Protein AF-A0A1G3B2A8-F1 (afdb_monomer_lite)

Sequence (71 aa):
MTTVTATTNVYQLIKQHPQTIDVLVSKGFTQLKSPILRNTLTRAINIGQATKINPTNIEQLLKDLNDSITA

pLDDT: mean 87.2, std 6.31, range [56.41, 92.75]

Radius of gyration: 10.67 Å; chains: 1; bounding box: 25×22×27 Å

Foldseek 3Di:
DDAADQQAQQLVLCVVQVVLLVLCVVQVVVLCVDVVSVVPVRRVHGLNVVCVVPVGDSVVSSVVSRVSVVD

Secondary structure (DSSP, 8-state):
-----TTSBHHHHHHH-TTHHHHHHHTT-GGGGSHHHHHHHHHH-BHHHHHHHTT--HHHHHHHHHHHHH-

Structure (mmCIF, N/CA/C/O backbone):
data_AF-A0A1G3B2A8-F1
#
_entry.id   AF-A0A1G3B2A8-F1
#
loop_
_atom_site.group_PDB
_atom_site.id
_atom_site.type_symbol
_atom_site.label_atom_id
_atom_site.label_alt_id
_atom_site.label_comp_id
_atom_site.label_asym_id
_atom_site.label_entity_id
_atom_site.label_seq_id
_atom_site.pdbx_PDB_ins_code
_atom_site.Cartn_x
_atom_site.Cartn_y
_atom_site.Cartn_z
_atom_site.occupancy
_atom_site.B_iso_or_equiv
_atom_site.auth_seq_id
_atom_site.auth_comp_id
_atom_site.auth_asym_id
_atom_site.auth_atom_id
_atom_site.pdbx_PDB_model_num
ATOM 1 N N . MET A 1 1 ? -6.459 9.173 13.546 1.00 56.41 1 MET A N 1
ATOM 2 C CA . MET A 1 1 ? -7.021 8.643 12.289 1.00 56.41 1 MET A CA 1
ATOM 3 C C . MET A 1 1 ? -5.887 8.534 11.291 1.00 56.41 1 MET A C 1
ATOM 5 O O . MET A 1 1 ? -5.249 9.543 11.020 1.00 56.41 1 MET A O 1
ATOM 9 N N . THR A 1 2 ? -5.569 7.325 10.834 1.00 72.75 2 THR A N 1
ATOM 10 C CA . THR A 1 2 ? -4.585 7.126 9.763 1.00 72.75 2 THR A CA 1
ATOM 11 C C . THR A 1 2 ? -5.327 7.315 8.449 1.00 72.75 2 THR A C 1
ATOM 13 O O . THR A 1 2 ? -6.255 6.567 8.178 1.00 72.75 2 THR A O 1
ATOM 16 N N . THR A 1 3 ? -4.974 8.331 7.666 1.00 85.69 3 THR A N 1
ATOM 17 C CA . THR A 1 3 ? -5.581 8.567 6.348 1.00 85.69 3 THR A CA 1
ATOM 18 C C . THR A 1 3 ? -4.567 8.220 5.272 1.00 85.69 3 THR A C 1
ATOM 20 O O . THR A 1 3 ? -3.462 8.768 5.254 1.00 85.69 3 THR A O 1
ATOM 23 N N . VAL A 1 4 ? -4.931 7.310 4.370 1.00 90.00 4 VAL A N 1
ATOM 24 C CA . VAL A 1 4 ? -4.113 6.976 3.201 1.00 90.00 4 VAL A CA 1
ATOM 25 C C . VAL A 1 4 ? -4.308 8.047 2.142 1.00 90.00 4 VAL A C 1
ATOM 27 O O . VAL A 1 4 ? -5.435 8.359 1.760 1.00 90.00 4 VAL A O 1
ATOM 30 N N . THR A 1 5 ? -3.207 8.590 1.637 1.00 92.31 5 THR A N 1
ATOM 31 C CA . THR A 1 5 ? -3.183 9.588 0.568 1.00 92.31 5 THR A CA 1
ATOM 32 C C . THR A 1 5 ? -2.235 9.149 -0.546 1.00 92.31 5 THR A C 1
ATOM 34 O O . THR A 1 5 ? -1.488 8.176 -0.424 1.00 92.31 5 THR A O 1
ATOM 37 N N . ALA A 1 6 ? -2.236 9.875 -1.666 1.00 91.19 6 ALA A N 1
ATOM 38 C CA . ALA A 1 6 ? -1.359 9.578 -2.798 1.00 91.19 6 ALA A CA 1
ATOM 39 C C . ALA A 1 6 ? 0.139 9.608 -2.433 1.00 91.19 6 ALA A C 1
ATOM 41 O O . ALA A 1 6 ? 0.937 8.913 -3.060 1.00 91.19 6 ALA A O 1
ATOM 42 N N . THR A 1 7 ? 0.527 10.392 -1.425 1.00 91.81 7 THR A N 1
ATOM 43 C CA . THR A 1 7 ? 1.916 10.514 -0.960 1.00 91.81 7 THR A CA 1
ATOM 44 C C . THR A 1 7 ? 2.290 9.456 0.075 1.00 91.81 7 THR A C 1
ATOM 46 O O . THR A 1 7 ? 3.471 9.316 0.397 1.00 91.81 7 THR A O 1
ATOM 49 N N . THR A 1 8 ? 1.324 8.671 0.563 1.00 92.06 8 THR A N 1
ATOM 50 C CA . THR A 1 8 ? 1.578 7.576 1.496 1.00 92.06 8 THR A CA 1
ATOM 51 C C . THR A 1 8 ? 2.489 6.534 0.852 1.00 92.06 8 THR A C 1
ATOM 53 O O . THR A 1 8 ? 2.234 6.041 -0.249 1.00 92.06 8 THR A O 1
ATOM 56 N N . ASN A 1 9 ? 3.567 6.189 1.556 1.00 92.44 9 ASN A N 1
ATOM 57 C CA . ASN A 1 9 ? 4.495 5.153 1.128 1.00 92.44 9 ASN A CA 1
ATOM 58 C C . ASN A 1 9 ? 3.819 3.774 1.185 1.00 92.44 9 ASN A C 1
ATOM 60 O O . ASN A 1 9 ? 3.256 3.393 2.215 1.00 92.44 9 ASN A O 1
ATOM 64 N N . VAL A 1 10 ? 3.903 3.017 0.088 1.00 90.94 10 VAL A N 1
ATOM 65 C CA . VAL A 1 10 ? 3.187 1.739 -0.039 1.00 90.94 10 VAL A CA 1
ATOM 66 C C . VAL A 1 10 ? 3.737 0.696 0.934 1.00 90.94 10 VAL A C 1
ATOM 68 O O . VAL A 1 10 ? 2.969 -0.053 1.535 1.00 90.94 10 VAL A O 1
ATOM 71 N N . TYR A 1 11 ? 5.056 0.669 1.149 1.00 91.00 11 TYR A N 1
ATOM 72 C CA . TYR A 1 11 ? 5.680 -0.267 2.082 1.00 91.00 11 TYR A CA 1
ATOM 73 C C . TYR A 1 11 ? 5.233 -0.025 3.524 1.00 91.00 11 TYR A C 1
ATOM 75 O O . TYR A 1 11 ? 4.899 -0.975 4.229 1.00 91.00 11 TYR A O 1
ATOM 83 N N . GLN A 1 12 ? 5.201 1.237 3.962 1.00 90.56 12 GLN A N 1
ATOM 84 C CA . GLN A 1 12 ? 4.746 1.589 5.310 1.00 90.56 12 GLN A CA 1
ATOM 85 C C . GLN A 1 12 ? 3.271 1.242 5.511 1.00 90.56 12 GLN A C 1
ATOM 87 O O . GLN A 1 12 ? 2.937 0.643 6.530 1.00 90.56 12 GLN A O 1
ATOM 92 N N . LEU A 1 13 ? 2.418 1.537 4.524 1.00 89.94 13 LEU A N 1
ATOM 93 C CA . LEU A 1 13 ? 0.995 1.207 4.579 1.00 89.94 13 LEU A CA 1
ATOM 94 C C . LEU A 1 13 ? 0.774 -0.295 4.762 1.00 89.94 13 LEU A C 1
ATOM 96 O O . LEU A 1 13 ? 0.092 -0.705 5.691 1.00 89.94 13 LEU A O 1
ATOM 100 N N . ILE A 1 14 ? 1.406 -1.114 3.921 1.00 89.06 14 ILE A N 1
ATOM 101 C CA . ILE A 1 14 ? 1.292 -2.573 3.993 1.00 89.06 14 ILE A CA 1
ATOM 102 C C . ILE A 1 14 ? 1.876 -3.117 5.303 1.00 89.06 14 ILE A C 1
ATOM 104 O O . ILE A 1 14 ? 1.368 -4.085 5.862 1.00 89.06 14 ILE A O 1
ATOM 108 N N . LYS A 1 15 ? 2.963 -2.517 5.798 1.00 88.44 15 LYS A N 1
ATOM 109 C CA . LYS A 1 15 ? 3.596 -2.924 7.055 1.00 88.44 15 LYS A CA 1
ATOM 110 C C . LYS A 1 15 ? 2.709 -2.625 8.267 1.00 88.44 15 LYS A C 1
ATOM 112 O O . LYS A 1 15 ? 2.695 -3.420 9.199 1.00 88.44 15 LYS A O 1
ATOM 117 N N . GLN A 1 16 ? 2.010 -1.491 8.263 1.00 89.31 16 GLN A N 1
ATOM 118 C CA . GLN A 1 16 ? 1.066 -1.109 9.318 1.00 89.31 16 GLN A CA 1
ATOM 119 C C . GLN A 1 16 ? -0.257 -1.873 9.204 1.00 89.31 16 GLN A C 1
ATOM 121 O O . GLN A 1 16 ? -0.812 -2.299 10.211 1.00 89.31 16 GLN A O 1
ATOM 126 N N . H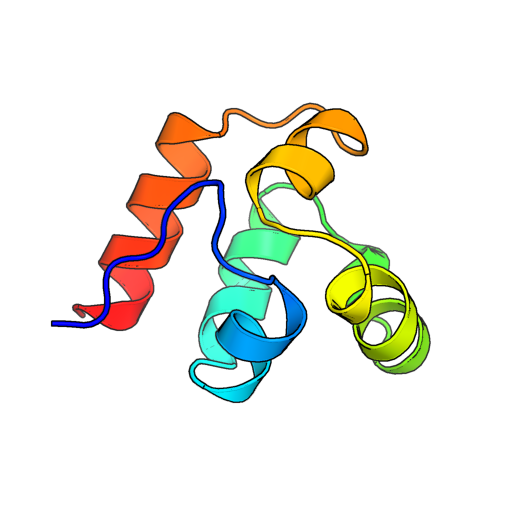IS A 1 17 ? -0.732 -2.065 7.976 1.00 90.69 17 HIS A N 1
ATOM 127 C CA . HIS A 1 17 ? -2.038 -2.622 7.652 1.00 90.69 17 HIS A CA 1
ATOM 128 C C . HIS A 1 17 ? -1.895 -3.696 6.564 1.00 90.69 17 HIS A C 1
ATOM 130 O O . HIS A 1 17 ? -2.155 -3.425 5.387 1.00 90.69 17 HIS A O 1
ATOM 136 N N . PRO A 1 18 ? -1.47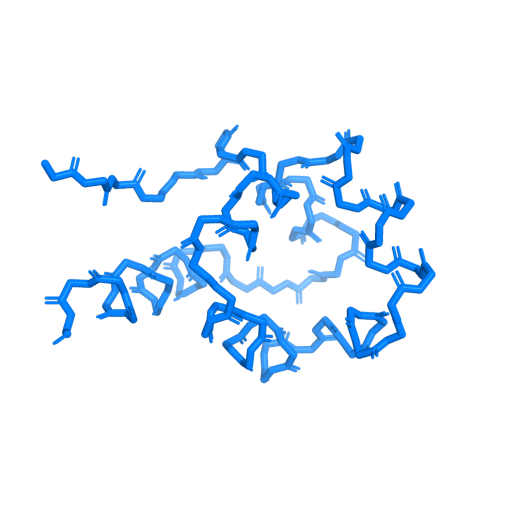6 -4.925 6.912 1.00 88.12 18 PRO A N 1
ATOM 137 C CA . PRO A 1 18 ? -1.265 -5.991 5.934 1.00 88.12 18 PRO A CA 1
ATOM 138 C C . PRO A 1 18 ? -2.535 -6.364 5.158 1.00 88.12 18 PRO A C 1
ATOM 140 O O . PRO A 1 18 ? -2.419 -6.814 4.021 1.00 88.12 18 PRO A O 1
ATOM 143 N N . GLN A 1 19 ? -3.733 -6.100 5.695 1.00 89.62 19 GLN A N 1
ATOM 144 C CA . GLN A 1 19 ? -5.001 -6.310 4.984 1.00 89.62 19 GLN A CA 1
ATOM 145 C C . GLN A 1 19 ? -5.138 -5.461 3.707 1.00 89.62 19 GLN A C 1
ATOM 147 O O . GLN A 1 19 ? -5.867 -5.817 2.786 1.00 89.62 19 GLN A O 1
ATOM 152 N N . THR A 1 20 ? -4.400 -4.351 3.607 1.00 90.50 20 THR A N 1
ATOM 153 C CA . THR A 1 20 ? -4.407 -3.496 2.408 1.00 90.50 20 THR A CA 1
ATOM 154 C C . THR A 1 20 ? -3.782 -4.177 1.189 1.00 90.50 20 THR A C 1
ATOM 156 O O . THR A 1 20 ? -4.015 -3.745 0.059 1.00 90.50 20 THR A O 1
ATOM 159 N N . ILE A 1 21 ? -3.013 -5.258 1.387 1.00 89.12 21 ILE A N 1
ATOM 160 C CA . ILE A 1 21 ? -2.445 -6.049 0.291 1.00 89.12 21 ILE A CA 1
ATOM 161 C C . ILE A 1 21 ? -3.560 -6.621 -0.576 1.00 89.12 21 ILE A C 1
ATOM 163 O O . ILE A 1 21 ? -3.464 -6.519 -1.795 1.0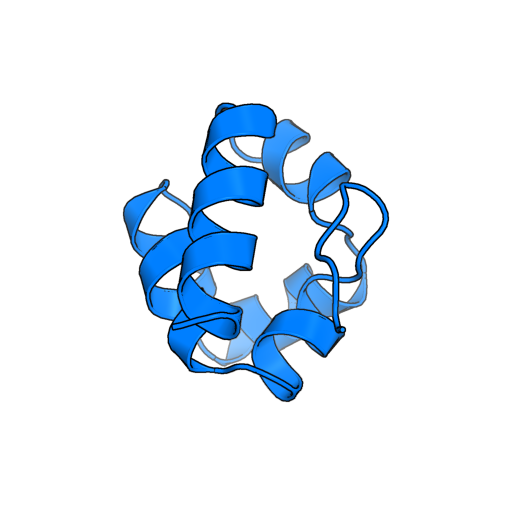0 89.12 21 ILE A O 1
ATOM 167 N N . ASP A 1 22 ? -4.608 -7.190 0.020 1.00 89.19 22 ASP A N 1
ATOM 168 C CA . ASP A 1 22 ? -5.714 -7.789 -0.730 1.00 89.19 22 ASP A CA 1
ATOM 169 C C . ASP A 1 22 ? -6.442 -6.750 -1.586 1.00 89.19 22 ASP A C 1
ATOM 171 O O . ASP A 1 22 ? -6.727 -7.003 -2.757 1.00 89.19 22 ASP A O 1
ATOM 175 N N . VAL A 1 23 ? -6.633 -5.538 -1.055 1.00 90.88 23 VAL A N 1
ATOM 176 C CA . VAL A 1 23 ? -7.195 -4.400 -1.800 1.00 90.88 23 VAL A CA 1
ATOM 177 C C . VAL A 1 23 ? -6.314 -4.050 -2.997 1.00 90.88 23 VAL A C 1
ATOM 179 O O . VAL A 1 23 ? -6.797 -3.977 -4.126 1.00 90.88 23 VAL A O 1
ATOM 182 N N . LEU A 1 24 ? -5.006 -3.879 -2.783 1.00 89.06 24 LEU A N 1
ATOM 183 C CA . LEU A 1 24 ? -4.064 -3.560 -3.858 1.00 89.06 24 LEU A CA 1
ATOM 184 C C . LEU A 1 24 ? -4.041 -4.673 -4.916 1.00 89.06 24 LEU A C 1
ATOM 186 O O . LEU A 1 24 ? -4.124 -4.416 -6.116 1.00 89.06 24 LEU A O 1
ATOM 190 N N . VAL A 1 25 ? -3.974 -5.929 -4.493 1.00 89.19 25 VAL A N 1
ATOM 191 C CA . VAL A 1 25 ? -3.986 -7.081 -5.395 1.00 89.19 25 VAL A CA 1
ATOM 192 C C . VAL A 1 25 ? -5.282 -7.129 -6.211 1.00 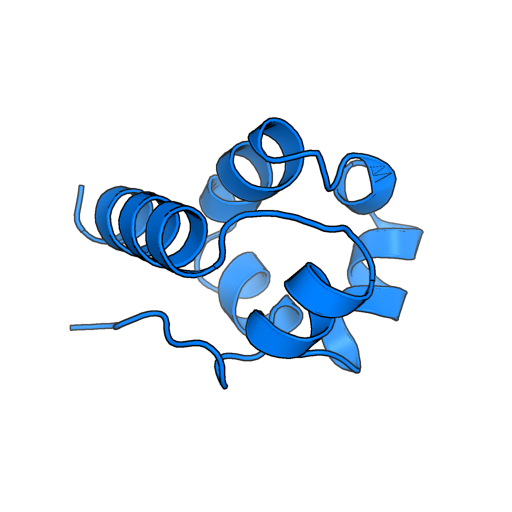89.19 25 VAL A C 1
ATOM 194 O O . VAL A 1 25 ? -5.213 -7.356 -7.420 1.00 89.19 25 VAL A O 1
ATOM 197 N N . SER A 1 26 ? -6.431 -6.851 -5.590 1.00 88.75 26 SER A N 1
ATOM 198 C CA . SER A 1 26 ? -7.742 -6.765 -6.250 1.00 88.75 26 SER A CA 1
ATOM 199 C C . SER A 1 26 ? -7.800 -5.645 -7.299 1.00 88.75 26 SER A C 1
ATOM 201 O O . SER A 1 26 ? -8.382 -5.814 -8.367 1.00 88.75 26 SER A O 1
ATOM 203 N N . LYS A 1 27 ? -7.096 -4.528 -7.067 1.00 87.62 27 LYS A N 1
ATOM 204 C CA . LYS A 1 27 ? -6.945 -3.418 -8.031 1.00 87.62 27 LYS A CA 1
ATOM 205 C C . LYS A 1 27 ? -5.924 -3.676 -9.147 1.00 87.62 27 LYS A C 1
ATOM 207 O O . LYS A 1 27 ? -5.626 -2.770 -9.924 1.00 87.62 27 LYS A O 1
ATOM 212 N N . GLY A 1 28 ? -5.381 -4.890 -9.231 1.00 85.38 28 GLY A N 1
ATOM 213 C CA . GLY A 1 28 ? -4.460 -5.306 -10.287 1.00 85.38 28 GLY A CA 1
ATOM 214 C C . GLY A 1 28 ? -2.985 -5.279 -9.892 1.00 85.38 28 GLY A C 1
ATOM 215 O O . GLY A 1 28 ? -2.139 -5.639 -10.709 1.00 85.38 28 GLY A O 1
ATOM 216 N N . PHE A 1 29 ? -2.630 -4.924 -8.651 1.00 87.56 29 PHE A N 1
ATOM 217 C CA . PHE A 1 29 ? -1.246 -4.981 -8.161 1.00 87.56 29 PHE A CA 1
ATOM 218 C C . PHE A 1 29 ? -0.827 -6.413 -7.779 1.00 87.56 29 PHE A C 1
ATOM 220 O O . PHE A 1 29 ? -0.324 -6.674 -6.686 1.00 87.56 29 PHE A O 1
ATOM 227 N N . THR A 1 30 ? -1.009 -7.367 -8.691 1.00 86.81 30 THR A N 1
ATOM 228 C CA . THR A 1 30 ? -0.749 -8.801 -8.472 1.00 86.81 30 THR A CA 1
ATOM 229 C C . THR A 1 30 ? 0.708 -9.104 -8.120 1.00 86.81 30 THR A C 1
ATOM 231 O O . THR A 1 30 ? 0.974 -10.040 -7.368 1.00 86.81 30 THR A O 1
ATOM 234 N N . GLN A 1 31 ? 1.648 -8.271 -8.573 1.00 83.31 31 GLN A N 1
ATOM 235 C CA . GLN A 1 31 ? 3.069 -8.342 -8.213 1.00 83.31 31 GLN A CA 1
ATOM 236 C C . GLN A 1 31 ? 3.328 -8.260 -6.698 1.00 83.31 31 GLN A C 1
ATOM 238 O O . GLN A 1 31 ? 4.327 -8.792 -6.218 1.00 83.31 31 GLN A O 1
ATOM 243 N N . LEU A 1 32 ? 2.413 -7.663 -5.924 1.00 85.69 32 LEU A N 1
ATOM 244 C CA . LEU A 1 32 ? 2.519 -7.577 -4.464 1.00 85.69 32 LEU A CA 1
ATOM 245 C C . LEU A 1 32 ? 2.228 -8.904 -3.750 1.00 85.69 32 LEU A C 1
ATOM 247 O O . LEU A 1 32 ? 2.549 -9.028 -2.568 1.00 85.69 32 LEU A O 1
ATOM 251 N N . LYS A 1 33 ? 1.675 -9.905 -4.454 1.00 83.06 33 LYS A N 1
ATOM 252 C CA . LYS A 1 33 ? 1.560 -11.278 -3.937 1.00 83.06 33 LYS A CA 1
ATOM 253 C C . LYS A 1 33 ? 2.934 -11.892 -3.671 1.00 83.06 33 LYS A C 1
ATOM 255 O O . LYS A 1 33 ? 3.074 -12.702 -2.760 1.00 83.06 33 LYS A O 1
ATOM 260 N N . SER A 1 34 ? 3.949 -11.507 -4.450 1.00 87.88 34 SER A N 1
ATOM 261 C CA . SER A 1 34 ? 5.317 -11.961 -4.218 1.00 87.88 34 SER A CA 1
ATOM 262 C C . SER A 1 34 ? 5.944 -11.152 -3.078 1.00 87.88 34 SER A C 1
ATOM 264 O O . SER A 1 34 ? 6.096 -9.934 -3.209 1.00 87.88 34 SER A O 1
ATOM 266 N N . PRO A 1 35 ? 6.360 -11.790 -1.968 1.00 83.31 35 PRO A N 1
ATOM 267 C CA . PRO A 1 35 ? 6.932 -11.083 -0.824 1.00 83.31 35 PRO A CA 1
ATOM 268 C C . PRO A 1 35 ? 8.235 -10.356 -1.178 1.00 83.31 35 PRO A C 1
ATOM 270 O O . PRO A 1 35 ? 8.501 -9.288 -0.628 1.00 83.31 35 PRO A O 1
ATOM 273 N N . ILE A 1 36 ? 9.012 -10.890 -2.128 1.00 86.44 36 ILE A N 1
ATOM 274 C CA . ILE A 1 36 ? 10.250 -10.268 -2.610 1.00 86.44 36 ILE A CA 1
ATOM 275 C C . ILE A 1 36 ? 9.922 -8.985 -3.381 1.00 86.44 36 ILE A C 1
ATOM 277 O O . ILE A 1 36 ? 10.396 -7.911 -3.015 1.00 86.44 36 ILE A O 1
ATOM 281 N N . LEU A 1 37 ? 9.058 -9.069 -4.400 1.00 83.94 37 LEU A N 1
ATOM 282 C CA . LEU A 1 37 ? 8.686 -7.908 -5.218 1.00 83.94 37 LEU A CA 1
ATOM 283 C C . LEU A 1 37 ? 7.977 -6.839 -4.392 1.00 83.94 37 LEU A C 1
ATOM 285 O O . LEU A 1 37 ? 8.280 -5.656 -4.534 1.00 83.94 37 LEU A O 1
ATOM 289 N N . ARG A 1 38 ? 7.087 -7.248 -3.482 1.00 85.81 38 ARG A N 1
ATOM 290 C CA . ARG A 1 38 ? 6.438 -6.346 -2.531 1.00 85.81 38 ARG A CA 1
ATOM 291 C C . ARG A 1 38 ? 7.479 -5.566 -1.743 1.00 85.81 38 ARG A C 1
ATOM 293 O O . ARG A 1 38 ? 7.418 -4.346 -1.732 1.00 85.81 38 ARG A O 1
ATOM 300 N N . ASN A 1 39 ? 8.447 -6.226 -1.114 1.00 86.00 39 ASN A N 1
ATOM 301 C CA . ASN A 1 39 ? 9.434 -5.547 -0.271 1.00 86.00 39 ASN A CA 1
ATOM 302 C C . ASN A 1 39 ? 10.358 -4.618 -1.083 1.00 86.00 39 ASN A C 1
ATOM 304 O O . ASN A 1 39 ? 10.730 -3.558 -0.593 1.00 86.00 39 ASN A O 1
ATOM 308 N N . THR A 1 40 ? 10.681 -4.975 -2.328 1.00 85.44 40 THR A N 1
ATOM 309 C CA . THR A 1 40 ? 11.552 -4.171 -3.199 1.00 85.44 40 THR A CA 1
ATOM 310 C C . THR A 1 40 ? 10.830 -2.963 -3.801 1.00 85.44 40 THR A C 1
ATOM 312 O O . THR A 1 40 ? 11.281 -1.832 -3.638 1.00 85.44 40 THR A O 1
ATOM 315 N N . LEU A 1 41 ? 9.692 -3.177 -4.469 1.00 84.19 41 LEU A N 1
ATOM 316 C CA . LEU A 1 41 ? 8.989 -2.130 -5.219 1.00 84.19 41 LEU A CA 1
ATOM 317 C C . LEU A 1 41 ? 8.324 -1.116 -4.289 1.00 84.19 41 LEU A C 1
ATOM 319 O O . LEU A 1 41 ? 8.426 0.087 -4.505 1.00 84.19 41 LEU A O 1
ATOM 323 N N . THR A 1 42 ? 7.670 -1.590 -3.225 1.00 86.19 42 THR A N 1
ATOM 324 C CA . THR A 1 42 ? 6.842 -0.723 -2.371 1.00 86.19 42 THR A CA 1
ATOM 325 C C . THR A 1 42 ? 7.654 0.235 -1.505 1.00 86.19 42 THR A C 1
ATOM 327 O O . THR A 1 42 ? 7.114 1.238 -1.045 1.00 86.19 42 THR A O 1
ATOM 330 N N . ARG A 1 43 ? 8.948 -0.039 -1.279 1.00 88.38 43 ARG A N 1
ATOM 331 C CA . ARG A 1 43 ? 9.825 0.833 -0.482 1.00 88.38 43 ARG A CA 1
ATOM 332 C C . ARG A 1 43 ? 10.128 2.148 -1.182 1.00 88.38 43 ARG A C 1
ATOM 334 O O . ARG A 1 43 ? 10.209 3.172 -0.512 1.00 88.38 43 ARG A O 1
ATOM 341 N N . ALA A 1 44 ? 10.282 2.107 -2.503 1.00 86.12 44 ALA A N 1
ATOM 342 C CA . ALA A 1 44 ? 10.703 3.252 -3.302 1.00 86.12 44 ALA A CA 1
ATOM 343 C C . ALA A 1 44 ? 9.536 4.098 -3.833 1.00 86.12 44 ALA A C 1
ATOM 345 O O . ALA A 1 44 ? 9.778 5.183 -4.357 1.00 86.12 44 ALA A O 1
ATOM 346 N N . ILE A 1 45 ? 8.291 3.619 -3.715 1.00 90.00 45 ILE A N 1
ATOM 347 C CA . ILE A 1 45 ? 7.122 4.271 -4.317 1.00 90.00 45 ILE A CA 1
ATOM 348 C C . ILE A 1 45 ? 6.036 4.612 -3.292 1.00 90.00 45 ILE A C 1
ATOM 350 O O . ILE A 1 45 ? 5.860 3.942 -2.271 1.00 90.00 45 ILE A O 1
ATOM 354 N N . ASN A 1 46 ? 5.267 5.652 -3.600 1.00 92.75 46 ASN A N 1
ATOM 355 C CA . ASN A 1 46 ? 4.002 5.973 -2.940 1.00 92.75 46 ASN A CA 1
ATOM 356 C C . ASN A 1 46 ? 2.789 5.489 -3.756 1.00 92.75 46 ASN A C 1
ATOM 358 O O . ASN A 1 46 ? 2.936 5.008 -4.883 1.00 92.75 46 ASN A O 1
ATOM 362 N N . ILE A 1 47 ? 1.588 5.595 -3.182 1.00 91.25 47 ILE A N 1
ATOM 363 C CA . ILE A 1 47 ? 0.342 5.148 -3.825 1.00 91.25 47 ILE A CA 1
ATOM 364 C C . ILE A 1 47 ? 0.137 5.829 -5.186 1.00 91.25 47 ILE A C 1
ATOM 366 O O . ILE A 1 47 ? -0.182 5.157 -6.163 1.00 91.25 47 ILE A O 1
ATOM 370 N N . GLY A 1 48 ? 0.385 7.137 -5.288 1.00 90.94 48 GLY A N 1
ATOM 371 C CA . GLY A 1 48 ? 0.224 7.870 -6.546 1.00 90.94 48 GLY A CA 1
ATOM 372 C C . GLY A 1 48 ? 1.245 7.499 -7.622 1.00 90.94 48 GLY A C 1
ATOM 373 O O . GLY A 1 48 ? 0.957 7.586 -8.809 1.00 90.94 48 GLY A O 1
ATOM 374 N N . GLN A 1 49 ? 2.440 7.058 -7.240 1.00 90.81 49 GLN A N 1
ATOM 375 C CA . GLN A 1 49 ? 3.414 6.491 -8.172 1.00 90.81 49 GLN A CA 1
ATOM 376 C C . GLN A 1 49 ? 3.023 5.072 -8.584 1.00 90.81 49 GLN A C 1
ATOM 378 O O . GLN A 1 49 ? 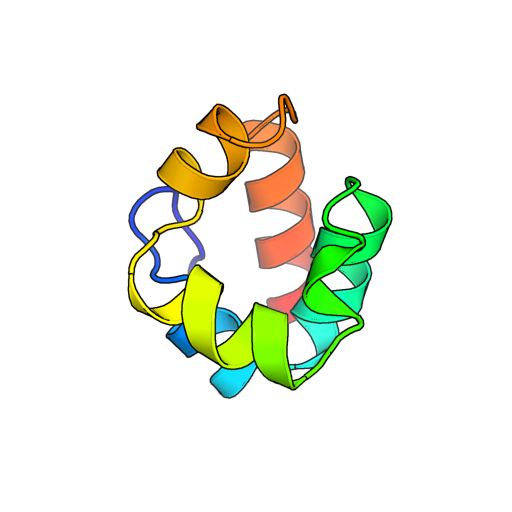3.180 4.714 -9.749 1.00 90.81 49 GLN A O 1
ATOM 383 N N . ALA A 1 50 ? 2.466 4.279 -7.667 1.00 87.88 50 ALA A N 1
ATOM 384 C CA . ALA A 1 50 ? 1.982 2.941 -7.977 1.00 87.88 50 ALA A CA 1
ATOM 385 C C . ALA A 1 50 ? 0.893 2.974 -9.064 1.00 87.88 50 ALA A C 1
ATOM 387 O O . ALA A 1 50 ? 0.959 2.183 -10.004 1.00 87.88 50 ALA A O 1
ATOM 388 N N . THR A 1 51 ? -0.038 3.933 -9.009 1.00 87.94 51 THR A N 1
ATOM 389 C CA . THR A 1 51 ? -1.086 4.095 -10.036 1.00 87.94 51 THR A CA 1
ATOM 390 C C . THR A 1 51 ? -0.571 4.597 -11.389 1.00 87.94 51 THR A C 1
ATOM 392 O O . THR A 1 51 ? -1.250 4.432 -12.399 1.00 87.94 51 THR A O 1
ATOM 395 N N . LYS A 1 52 ? 0.634 5.183 -11.446 1.00 86.31 52 LYS A N 1
ATOM 396 C CA . LYS A 1 52 ? 1.307 5.517 -12.715 1.00 86.31 52 LYS A CA 1
ATOM 397 C C . LYS A 1 52 ? 1.940 4.294 -13.373 1.00 86.31 52 LYS A C 1
ATOM 399 O O . LYS A 1 52 ? 1.992 4.223 -14.594 1.00 86.31 52 LYS A O 1
ATOM 404 N N . ILE A 1 53 ? 2.445 3.361 -12.566 1.00 82.62 53 ILE A N 1
ATOM 405 C CA . ILE A 1 53 ? 3.066 2.115 -13.042 1.00 82.62 53 ILE A CA 1
ATOM 406 C C . ILE A 1 53 ? 1.989 1.126 -13.489 1.00 82.62 53 ILE A C 1
ATOM 408 O O . ILE A 1 53 ? 2.153 0.440 -14.493 1.00 82.62 53 ILE A O 1
ATOM 412 N N . ASN A 1 54 ? 0.888 1.059 -12.743 1.00 81.00 54 ASN A N 1
ATOM 413 C CA . ASN A 1 54 ? -0.259 0.231 -13.067 1.00 81.00 54 ASN A CA 1
ATOM 414 C C . ASN A 1 54 ? -1.498 1.128 -13.165 1.00 81.00 54 ASN A C 1
ATOM 416 O O . ASN A 1 54 ? -1.934 1.620 -12.118 1.00 81.00 54 ASN A O 1
ATOM 420 N N . PRO A 1 55 ? -2.034 1.384 -14.374 1.00 80.00 55 PRO A N 1
ATOM 421 C CA . PRO A 1 55 ? -3.128 2.324 -14.574 1.00 80.00 55 PRO A CA 1
ATOM 422 C C . PRO A 1 55 ? -4.376 1.853 -13.821 1.00 80.00 55 PRO A C 1
ATOM 424 O O . PRO A 1 55 ? -5.142 1.017 -14.288 1.00 80.00 55 PRO A O 1
ATOM 427 N N . THR A 1 56 ? -4.563 2.407 -12.627 1.00 84.94 56 THR A N 1
ATOM 428 C CA . THR A 1 56 ? -5.709 2.171 -11.751 1.00 84.94 56 THR A CA 1
ATOM 429 C C . THR A 1 56 ? -6.256 3.519 -11.298 1.00 84.94 56 THR A C 1
ATOM 431 O O . THR A 1 56 ? -5.515 4.500 -11.179 1.00 84.94 56 THR A O 1
ATOM 434 N N . ASN A 1 57 ? -7.556 3.577 -11.016 1.00 89.25 57 ASN A N 1
ATOM 435 C CA . ASN A 1 57 ? -8.171 4.790 -10.495 1.00 89.25 57 ASN A CA 1
ATOM 436 C C . ASN A 1 57 ? -7.682 5.051 -9.057 1.00 89.25 57 ASN A C 1
ATOM 438 O O . ASN A 1 57 ? -8.032 4.322 -8.126 1.00 89.25 57 ASN A O 1
ATOM 442 N N . ILE A 1 58 ? -6.866 6.096 -8.892 1.00 89.25 58 ILE A N 1
ATOM 443 C CA . ILE A 1 58 ? -6.279 6.470 -7.602 1.00 89.25 58 ILE A CA 1
ATOM 444 C C . ILE A 1 58 ? -7.336 6.866 -6.572 1.00 89.25 58 ILE A C 1
ATOM 446 O O . ILE A 1 58 ? -7.183 6.529 -5.406 1.00 89.25 58 ILE A O 1
ATOM 450 N N . GLU A 1 59 ? -8.417 7.527 -6.977 1.00 90.31 59 GLU A N 1
ATOM 451 C CA . GLU A 1 59 ? -9.468 7.969 -6.057 1.00 90.31 59 GLU A CA 1
ATOM 452 C C . GLU A 1 59 ? -10.205 6.766 -5.467 1.00 90.31 59 GLU A C 1
ATOM 454 O O . GLU A 1 59 ? -10.358 6.659 -4.252 1.00 90.31 59 GLU A O 1
ATOM 459 N N . GLN A 1 60 ? -10.575 5.811 -6.325 1.00 90.50 60 GLN A N 1
ATOM 460 C CA . GLN A 1 60 ? -11.180 4.546 -5.906 1.00 90.50 60 GLN A CA 1
ATOM 461 C C . GLN A 1 60 ? -10.228 3.726 -5.031 1.00 90.50 60 GLN A C 1
ATOM 463 O O . GLN A 1 60 ? -10.644 3.175 -4.017 1.00 90.50 60 GLN A O 1
ATOM 468 N N . LEU A 1 61 ? -8.942 3.664 -5.388 1.00 90.81 61 LEU A N 1
ATOM 469 C CA . LEU A 1 61 ? -7.943 2.958 -4.590 1.00 90.81 61 LEU A CA 1
ATOM 470 C C . LEU A 1 61 ? -7.790 3.582 -3.198 1.00 90.81 61 LEU A C 1
ATOM 472 O O . LEU A 1 61 ? -7.790 2.863 -2.205 1.00 90.81 61 LEU A O 1
ATOM 476 N N . LEU A 1 62 ? -7.660 4.907 -3.114 1.00 92.19 62 LEU A N 1
ATOM 477 C CA . LEU A 1 62 ? -7.538 5.603 -1.836 1.00 92.19 62 LEU A CA 1
ATOM 478 C C . LEU A 1 62 ? -8.783 5.397 -0.980 1.00 92.19 62 LEU A C 1
ATOM 480 O O . LEU A 1 62 ? -8.643 5.157 0.217 1.00 92.19 62 LEU A O 1
ATOM 484 N N . LYS A 1 63 ? -9.978 5.443 -1.575 1.00 92.19 63 LYS A N 1
ATOM 485 C CA . LYS A 1 63 ? -11.222 5.152 -0.865 1.00 92.19 63 LYS A CA 1
ATOM 486 C C . LYS A 1 63 ? -11.207 3.741 -0.275 1.00 92.19 63 LYS A C 1
ATOM 488 O O . LYS A 1 63 ? -11.346 3.604 0.933 1.00 92.19 63 LYS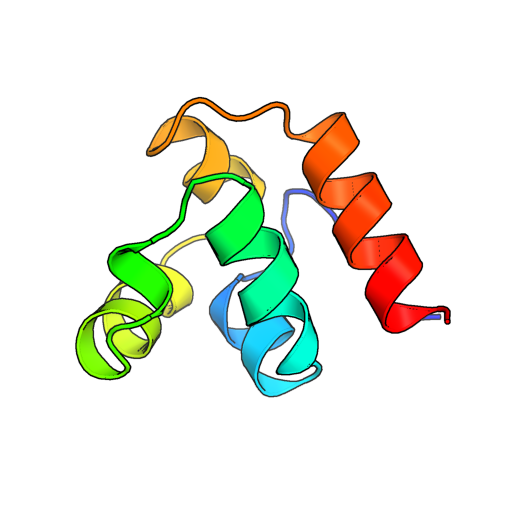 A O 1
ATOM 493 N N . ASP A 1 64 ? -10.941 2.721 -1.085 1.00 91.56 64 ASP A N 1
ATOM 494 C CA . ASP A 1 64 ? -10.966 1.327 -0.624 1.00 91.56 64 ASP A CA 1
ATOM 495 C C . ASP A 1 64 ? -9.891 1.036 0.434 1.00 91.56 64 ASP A C 1
ATOM 497 O O . ASP A 1 64 ? -10.114 0.264 1.369 1.00 91.56 64 ASP A O 1
ATOM 501 N N . LEU A 1 65 ? -8.720 1.674 0.316 1.00 91.62 65 LEU A N 1
ATOM 502 C CA . LEU A 1 65 ? -7.658 1.582 1.316 1.00 91.62 65 LEU A CA 1
ATOM 503 C C . LEU A 1 65 ? -8.068 2.229 2.639 1.00 91.62 65 LEU A C 1
ATOM 505 O O . LEU A 1 65 ? -7.827 1.633 3.683 1.00 91.62 65 LEU A O 1
ATOM 509 N N . ASN A 1 66 ? -8.680 3.418 2.599 1.00 91.88 66 ASN A N 1
ATOM 510 C CA . ASN A 1 66 ? -9.172 4.104 3.797 1.00 91.88 66 ASN A CA 1
ATOM 511 C C . ASN A 1 66 ? -10.341 3.345 4.445 1.00 91.88 66 ASN A C 1
ATOM 513 O O . ASN A 1 66 ? -10.380 3.223 5.670 1.00 91.88 66 ASN A O 1
ATOM 517 N N . ASP A 1 67 ? -11.243 2.777 3.644 1.00 91.50 67 ASP A N 1
ATOM 518 C CA . ASP A 1 67 ? -12.349 1.950 4.129 1.00 91.50 67 ASP A CA 1
ATOM 519 C C . ASP A 1 67 ? -11.806 0.695 4.843 1.00 91.50 67 ASP A C 1
ATOM 521 O O . ASP A 1 67 ? -12.255 0.363 5.935 1.00 91.50 67 ASP A O 1
ATOM 525 N N . SER A 1 68 ? -10.758 0.061 4.303 1.00 88.75 68 SER A N 1
ATOM 526 C CA . SER A 1 68 ? -10.151 -1.162 4.869 1.00 88.75 68 SER A CA 1
ATOM 527 C C . SER A 1 68 ? -9.311 -0.961 6.139 1.00 88.75 68 SER A C 1
ATOM 529 O O . SER A 1 68 ? -8.919 -1.939 6.779 1.00 88.75 68 SER A O 1
ATOM 531 N N . ILE A 1 69 ? -8.959 0.281 6.480 1.00 87.19 69 ILE A N 1
ATOM 532 C CA . ILE A 1 69 ? -8.254 0.612 7.735 1.00 87.19 69 ILE A CA 1
ATOM 533 C C . ILE A 1 69 ? -9.170 1.249 8.783 1.00 87.19 69 ILE A C 1
ATOM 535 O O . ILE A 1 69 ? -8.766 1.362 9.938 1.00 87.19 69 ILE A O 1
ATOM 539 N N . THR A 1 70 ? -10.353 1.714 8.372 1.00 78.00 70 THR A N 1
ATOM 540 C CA . THR A 1 70 ? -11.347 2.341 9.255 1.00 78.00 70 THR A CA 1
ATOM 541 C C . THR A 1 70 ? -12.420 1.341 9.697 1.00 78.00 70 THR A C 1
ATOM 543 O O . THR A 1 70 ? -13.022 1.546 10.749 1.00 78.00 70 THR A O 1
ATOM 546 N N . ALA A 1 71 ? -12.650 0.283 8.910 1.00 57.41 71 ALA A N 1
ATOM 547 C CA . ALA A 1 71 ? -13.464 -0.876 9.282 1.00 57.41 71 ALA A CA 1
ATOM 548 C C . ALA A 1 71 ? -12.761 -1.758 10.324 1.00 57.41 71 ALA A C 1
ATOM 550 O O . ALA A 1 71 ? -13.475 -2.250 11.226 1.00 57.41 71 ALA A O 1
#